Protein AF-G5GRR4-F1 (afdb_monomer)

InterPro domains:
  IPR015090 Antitoxin epsilon/PezA domain [PF08998] (20-100)

Structure (mmCIF, N/CA/C/O backbone):
data_AF-G5GRR4-F1
#
_entry.id   AF-G5GRR4-F1
#
loop_
_atom_site.group_PDB
_atom_site.id
_atom_site.type_symbol
_atom_site.label_atom_id
_atom_site.label_alt_id
_atom_site.label_comp_id
_atom_site.label_asym_id
_atom_site.label_entity_id
_atom_site.label_seq_id
_atom_site.pdbx_PDB_ins_code
_atom_site.Cartn_x
_atom_site.Cartn_y
_atom_site.Cartn_z
_atom_site.occupancy
_atom_site.B_iso_or_equiv
_atom_site.auth_seq_id
_atom_site.auth_comp_id
_atom_site.auth_asym_id
_atom_site.auth_atom_id
_atom_site.pdbx_PDB_model_num
ATOM 1 N N . MET A 1 1 ? 27.615 15.170 -16.514 1.00 37.69 1 MET A N 1
ATOM 2 C CA . MET A 1 1 ? 27.670 13.736 -16.859 1.00 37.69 1 MET A CA 1
ATOM 3 C C . MET A 1 1 ? 26.367 13.413 -17.560 1.00 37.69 1 MET A C 1
ATOM 5 O O . MET A 1 1 ? 25.326 13.497 -16.927 1.00 37.69 1 MET A O 1
ATOM 9 N N . VAL A 1 2 ? 26.415 13.212 -18.874 1.00 39.59 2 VAL A N 1
ATOM 10 C CA . VAL A 1 2 ? 25.250 12.846 -19.690 1.00 39.59 2 VAL A CA 1
ATOM 11 C C . VAL A 1 2 ? 25.250 11.322 -19.742 1.00 39.59 2 VAL A C 1
ATOM 13 O O . VAL A 1 2 ? 26.235 10.742 -20.186 1.00 39.59 2 VAL A O 1
ATOM 16 N N . PHE A 1 3 ? 24.216 10.683 -19.197 1.00 43.12 3 PHE A N 1
ATOM 17 C CA . PHE A 1 3 ? 24.049 9.235 -19.293 1.00 43.12 3 PHE A CA 1
ATOM 18 C C . PHE A 1 3 ? 23.403 8.911 -20.645 1.00 43.12 3 PHE A C 1
ATOM 20 O O . PHE A 1 3 ? 22.297 9.363 -20.939 1.00 43.12 3 PHE A O 1
ATOM 27 N N . ASP A 1 4 ? 24.133 8.163 -21.469 1.00 47.66 4 ASP A N 1
ATOM 28 C CA . ASP A 1 4 ? 23.735 7.675 -22.791 1.00 47.66 4 ASP A CA 1
ATOM 29 C C . ASP A 1 4 ? 22.597 6.641 -22.680 1.00 47.66 4 ASP A C 1
ATOM 31 O O . ASP A 1 4 ? 22.809 5.431 -22.688 1.00 47.66 4 ASP A O 1
ATOM 35 N N . ALA A 1 5 ? 21.355 7.120 -22.579 1.00 51.06 5 ALA A N 1
ATOM 36 C CA . ALA A 1 5 ? 20.150 6.283 -22.598 1.00 51.06 5 ALA A CA 1
ATOM 37 C C . ALA A 1 5 ? 19.849 5.679 -23.991 1.00 51.06 5 ALA A C 1
ATOM 39 O O . ALA A 1 5 ? 19.037 4.767 -24.125 1.00 51.06 5 ALA A O 1
ATOM 40 N N . LEU A 1 6 ? 20.511 6.166 -25.045 1.00 46.47 6 LEU A N 1
ATOM 41 C CA . LEU A 1 6 ? 20.223 5.803 -26.437 1.00 46.47 6 LEU A CA 1
ATOM 42 C C . LEU A 1 6 ? 20.827 4.460 -26.879 1.00 46.47 6 LEU A C 1
ATOM 44 O O . LEU A 1 6 ? 20.400 3.909 -27.893 1.00 46.47 6 LEU A O 1
ATOM 48 N N . LEU A 1 7 ? 21.776 3.898 -26.122 1.00 48.03 7 LEU A N 1
ATOM 49 C CA . LEU A 1 7 ? 22.438 2.637 -26.482 1.00 48.03 7 LEU A CA 1
ATOM 50 C C . LEU A 1 7 ? 21.70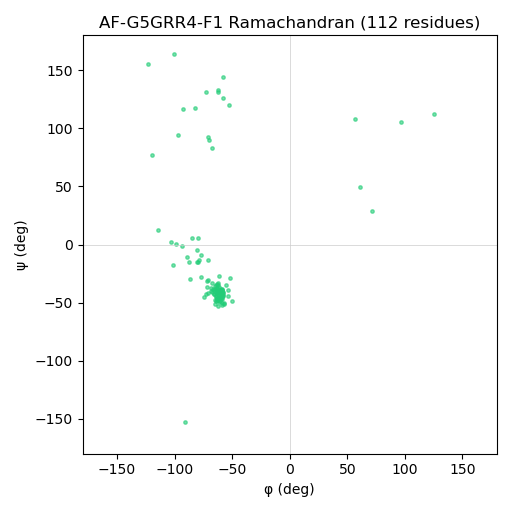8 1.376 -25.993 1.00 48.03 7 LEU A C 1
ATOM 52 O O . LEU A 1 7 ? 21.970 0.295 -26.515 1.00 48.03 7 LEU A O 1
ATOM 56 N N . TRP A 1 8 ? 20.756 1.490 -25.062 1.00 51.16 8 TRP A N 1
ATOM 57 C CA . TRP A 1 8 ? 20.041 0.324 -24.519 1.00 51.16 8 TRP A CA 1
ATOM 58 C C . TRP A 1 8 ? 18.778 -0.061 -25.314 1.00 51.16 8 TRP A C 1
ATOM 60 O O . TRP A 1 8 ? 18.227 -1.142 -25.135 1.00 51.16 8 TRP A O 1
ATOM 70 N N . TYR A 1 9 ? 18.343 0.789 -26.251 1.00 48.56 9 TYR A N 1
ATOM 71 C CA . TYR A 1 9 ? 17.094 0.605 -27.001 1.00 48.56 9 TYR A CA 1
ATOM 72 C C . TYR A 1 9 ? 17.181 -0.427 -28.150 1.00 48.56 9 TYR A C 1
ATOM 74 O O . TYR A 1 9 ? 16.155 -0.859 -28.665 1.00 48.56 9 TYR A O 1
ATOM 82 N N . ASN A 1 10 ? 18.381 -0.858 -28.566 1.00 42.97 10 ASN A N 1
ATOM 83 C CA . ASN A 1 10 ? 18.564 -1.579 -29.840 1.00 42.97 10 ASN A CA 1
ATOM 84 C C . ASN A 1 10 ? 19.016 -3.053 -29.758 1.00 42.97 10 ASN A C 1
ATOM 86 O O . ASN A 1 10 ? 19.366 -3.618 -30.793 1.00 42.97 10 ASN A O 1
ATOM 90 N N . ALA A 1 11 ? 18.988 -3.712 -28.591 1.00 44.31 11 ALA A N 1
ATOM 91 C CA . ALA A 1 11 ? 19.503 -5.088 -28.469 1.00 44.31 11 ALA A CA 1
ATOM 92 C C . ALA A 1 11 ? 18.459 -6.226 -28.455 1.00 44.31 11 ALA A C 1
ATOM 94 O O . ALA A 1 11 ? 18.836 -7.358 -28.735 1.00 44.31 11 ALA A O 1
ATOM 95 N N . ASN A 1 12 ? 17.167 -5.981 -28.207 1.00 44.66 12 ASN A N 1
ATOM 96 C CA . ASN A 1 12 ? 16.192 -7.074 -28.040 1.00 44.66 12 ASN A CA 1
ATOM 97 C C . ASN A 1 12 ? 15.055 -7.032 -29.068 1.00 44.66 12 ASN A C 1
ATOM 99 O O . ASN A 1 12 ? 13.916 -6.679 -28.768 1.00 44.66 12 ASN A O 1
ATOM 103 N N . LYS A 1 13 ? 15.355 -7.462 -30.299 1.00 48.03 13 LYS A N 1
ATOM 104 C CA . LYS A 1 13 ? 14.337 -7.993 -31.215 1.00 48.03 13 LYS A CA 1
ATOM 105 C C . LYS A 1 13 ? 14.322 -9.522 -31.138 1.00 48.03 13 LYS A C 1
ATOM 107 O O . LYS A 1 13 ? 15.046 -10.177 -31.878 1.00 48.03 13 LYS A O 1
ATOM 112 N N . GLY A 1 14 ? 13.440 -10.058 -30.290 1.00 43.47 14 GLY A N 1
ATOM 113 C CA . GLY A 1 14 ? 12.961 -11.445 -30.356 1.00 43.47 14 GLY A CA 1
ATOM 114 C C . GLY A 1 14 ? 13.132 -12.260 -29.070 1.00 43.47 14 GLY A C 1
ATOM 115 O O . GLY A 1 14 ? 14.245 -12.643 -28.741 1.00 43.47 14 GLY A O 1
ATOM 116 N N . GLY A 1 15 ? 12.005 -12.602 -28.430 1.00 48.25 15 GLY A N 1
ATOM 117 C CA . GLY A 1 15 ? 11.902 -13.627 -27.381 1.00 48.25 15 GLY A CA 1
ATOM 118 C C . GLY A 1 15 ? 11.962 -13.071 -25.958 1.00 48.25 15 GLY A C 1
ATOM 119 O O . GLY A 1 15 ? 13.034 -12.712 -25.504 1.00 48.25 15 GLY A O 1
ATOM 120 N N . ASP A 1 16 ? 10.807 -13.040 -25.285 1.00 54.62 16 ASP A N 1
ATOM 121 C CA . ASP A 1 16 ? 10.590 -12.614 -23.891 1.00 54.62 16 ASP A CA 1
ATOM 122 C C . ASP A 1 16 ? 11.067 -11.187 -23.564 1.00 54.62 16 ASP A C 1
ATOM 124 O O . ASP A 1 16 ? 12.257 -10.878 -23.506 1.00 54.62 16 ASP A O 1
ATOM 128 N N . THR A 1 17 ? 10.128 -10.262 -23.363 1.00 61.12 17 THR A N 1
ATOM 129 C CA . THR A 1 17 ? 10.464 -8.888 -22.969 1.00 61.12 17 THR A CA 1
ATOM 130 C C . THR A 1 17 ? 10.974 -8.908 -21.531 1.00 61.12 17 THR A C 1
ATOM 132 O O . THR A 1 17 ? 10.197 -8.827 -20.585 1.00 61.12 17 THR A O 1
ATOM 135 N N . MET A 1 18 ? 12.286 -9.077 -21.374 1.00 78.38 18 MET A N 1
ATOM 136 C CA . MET A 1 18 ? 12.968 -9.058 -20.085 1.00 78.38 18 MET A CA 1
ATOM 137 C C . MET A 1 18 ? 12.608 -7.772 -19.335 1.00 78.38 18 MET A C 1
ATOM 139 O O . MET A 1 18 ? 12.854 -6.671 -19.832 1.00 78.38 18 MET A O 1
ATOM 143 N N . ILE A 1 19 ? 12.006 -7.925 -18.155 1.00 85.19 19 ILE A N 1
ATOM 144 C CA . ILE A 1 19 ? 11.688 -6.807 -17.266 1.00 85.19 19 ILE A CA 1
ATOM 145 C C . ILE A 1 19 ? 13.015 -6.151 -16.854 1.00 85.19 19 ILE A C 1
ATOM 147 O O . ILE A 1 19 ? 13.929 -6.875 -16.444 1.00 85.19 19 ILE A O 1
ATOM 151 N N . PRO A 1 20 ? 13.153 -4.817 -16.952 1.00 90.94 20 PRO A N 1
ATOM 152 C CA . PRO A 1 20 ? 14.375 -4.140 -16.539 1.00 90.94 20 PRO A CA 1
ATOM 153 C C . PRO A 1 20 ? 14.704 -4.402 -15.062 1.00 90.94 20 PRO A C 1
ATOM 155 O O . PRO A 1 20 ? 13.805 -4.491 -14.224 1.00 90.94 20 PRO A O 1
ATOM 158 N N . TYR A 1 21 ? 15.989 -4.515 -14.722 1.00 91.94 21 TYR A N 1
ATOM 159 C CA . TYR A 1 21 ? 16.417 -4.828 -13.352 1.00 91.94 21 TYR A CA 1
ATOM 160 C C . TYR A 1 21 ? 15.904 -3.792 -12.344 1.00 91.94 21 TYR A C 1
ATOM 162 O O . TYR A 1 21 ? 15.394 -4.149 -11.288 1.00 91.94 21 TYR A O 1
ATOM 170 N N . GLU A 1 22 ? 15.964 -2.513 -12.703 1.00 93.00 22 GLU A N 1
ATOM 171 C CA . GLU A 1 22 ? 15.474 -1.402 -11.892 1.00 93.00 22 GLU A CA 1
ATOM 172 C C . GLU A 1 22 ? 13.966 -1.483 -11.612 1.00 93.00 22 GLU A C 1
ATOM 174 O O . GLU A 1 22 ? 13.493 -0.994 -10.586 1.00 93.00 22 GLU A O 1
ATOM 179 N N . VAL A 1 23 ? 13.204 -2.121 -12.506 1.00 94.56 23 VAL A N 1
ATOM 180 C CA . VAL A 1 23 ? 11.782 -2.390 -12.292 1.00 94.56 23 VAL A CA 1
ATOM 181 C C . VAL A 1 23 ? 11.626 -3.528 -11.288 1.00 94.56 23 VAL A C 1
ATOM 183 O O . VAL A 1 23 ? 10.855 -3.379 -10.349 1.00 94.56 23 VAL A O 1
ATOM 186 N N . ILE A 1 24 ? 12.384 -4.622 -11.422 1.00 93.75 24 ILE A N 1
ATOM 187 C CA . ILE A 1 24 ? 12.361 -5.748 -10.468 1.00 93.75 24 ILE A CA 1
ATOM 188 C C . ILE A 1 24 ? 12.723 -5.273 -9.054 1.00 93.75 24 ILE A C 1
ATOM 190 O O . ILE A 1 24 ? 11.959 -5.506 -8.120 1.00 93.75 24 ILE A O 1
ATOM 194 N N . GLU A 1 25 ? 13.828 -4.541 -8.908 1.00 95.19 25 GLU A N 1
ATOM 195 C CA . GLU A 1 25 ? 14.270 -3.978 -7.628 1.00 95.19 25 GLU A CA 1
ATOM 196 C C . GLU A 1 25 ? 13.197 -3.056 -7.026 1.00 95.19 25 GLU A C 1
ATOM 198 O O . GLU A 1 25 ? 12.857 -3.155 -5.846 1.00 95.19 25 GLU A O 1
ATOM 203 N N . ALA A 1 26 ? 12.588 -2.190 -7.843 1.00 96.44 26 ALA A N 1
ATOM 204 C CA . ALA A 1 26 ? 11.516 -1.325 -7.369 1.00 96.44 26 ALA A CA 1
ATOM 205 C C . ALA A 1 26 ? 10.264 -2.107 -6.937 1.00 96.44 26 ALA A C 1
ATOM 207 O O . ALA A 1 26 ? 9.625 -1.704 -5.962 1.00 96.44 26 ALA A O 1
ATOM 208 N N . LYS A 1 27 ? 9.916 -3.212 -7.614 1.00 96.56 27 LYS A N 1
ATOM 209 C CA . LYS A 1 27 ? 8.821 -4.105 -7.196 1.00 96.56 27 LYS A CA 1
ATOM 210 C C . LYS A 1 27 ? 9.110 -4.699 -5.821 1.00 96.56 27 LYS A C 1
ATOM 212 O O . LYS A 1 27 ? 8.228 -4.668 -4.972 1.00 96.56 27 LYS A O 1
ATOM 217 N N . GLU A 1 28 ? 10.321 -5.191 -5.574 1.00 96.75 28 GLU A N 1
ATOM 218 C CA . GLU A 1 28 ? 10.696 -5.773 -4.277 1.00 96.75 28 GLU A CA 1
ATOM 219 C C . GLU A 1 28 ? 10.613 -4.745 -3.140 1.00 96.75 28 GLU A C 1
ATOM 221 O O . GLU A 1 28 ? 9.953 -4.997 -2.130 1.00 96.75 28 GLU A O 1
ATOM 226 N N . ILE A 1 29 ? 11.184 -3.554 -3.343 1.00 97.62 29 ILE A N 1
ATOM 227 C CA . ILE A 1 29 ? 11.145 -2.463 -2.356 1.00 97.62 29 ILE A CA 1
ATOM 228 C C . ILE A 1 29 ? 9.700 -2.036 -2.064 1.00 97.62 29 ILE A C 1
ATOM 230 O O . ILE A 1 29 ? 9.315 -1.848 -0.909 1.00 97.62 29 ILE A O 1
ATOM 234 N N . LEU A 1 30 ? 8.877 -1.870 -3.105 1.00 97.94 30 LEU A N 1
ATOM 235 C CA . LEU A 1 30 ? 7.478 -1.475 -2.930 1.00 97.94 30 LEU A CA 1
ATOM 236 C C . LEU A 1 30 ? 6.665 -2.593 -2.280 1.00 97.94 30 LEU A C 1
ATOM 238 O O . LEU A 1 30 ? 5.830 -2.303 -1.430 1.00 97.94 30 LEU A O 1
ATOM 242 N N . HIS A 1 31 ? 6.925 -3.856 -2.616 1.00 98.06 31 HIS A N 1
ATOM 243 C CA . HIS A 1 31 ? 6.282 -4.996 -1.972 1.00 98.06 31 HIS A CA 1
ATOM 244 C C . HIS A 1 31 ? 6.548 -5.009 -0.460 1.00 98.06 31 HIS A C 1
ATOM 246 O O . HIS A 1 31 ? 5.606 -5.133 0.322 1.00 98.06 31 HIS A O 1
ATOM 252 N N . GLU A 1 32 ? 7.800 -4.816 -0.034 1.00 98.19 32 GLU A N 1
ATOM 253 C CA . GLU A 1 32 ? 8.143 -4.693 1.388 1.00 98.19 32 GLU A CA 1
ATOM 254 C C . GLU A 1 32 ? 7.421 -3.505 2.043 1.00 98.19 32 GLU A C 1
ATOM 256 O O . GLU A 1 32 ? 6.772 -3.669 3.078 1.00 98.19 32 GLU A O 1
ATOM 261 N N . GLY A 1 33 ? 7.432 -2.335 1.398 1.00 97.88 33 GLY A N 1
ATOM 262 C CA . GLY A 1 33 ? 6.735 -1.154 1.908 1.00 97.88 33 GLY A CA 1
ATOM 263 C C . GLY A 1 33 ? 5.224 -1.365 2.070 1.00 97.88 33 GLY A C 1
ATOM 264 O O . GLY A 1 33 ? 4.643 -0.978 3.084 1.00 97.88 33 GLY A O 1
ATOM 265 N N . PHE A 1 34 ? 4.554 -1.992 1.100 1.00 98.00 34 PHE A N 1
ATOM 266 C CA . PHE A 1 34 ? 3.122 -2.295 1.202 1.00 98.00 34 PHE A CA 1
ATOM 267 C C . PHE A 1 34 ? 2.823 -3.336 2.291 1.00 98.00 34 PHE A C 1
ATOM 269 O O . PHE A 1 34 ? 1.776 -3.251 2.939 1.00 98.00 34 PHE A O 1
ATOM 276 N N . ALA A 1 35 ? 3.728 -4.290 2.528 1.00 97.62 35 ALA A N 1
ATOM 277 C CA . ALA A 1 35 ? 3.602 -5.240 3.631 1.00 97.62 35 ALA A CA 1
ATOM 278 C C . ALA A 1 35 ? 3.711 -4.541 4.998 1.00 97.62 35 ALA A C 1
ATOM 280 O O . ALA A 1 35 ? 2.937 -4.857 5.904 1.00 97.62 35 ALA A O 1
ATOM 281 N N . GLU A 1 36 ? 4.606 -3.558 5.132 1.00 97.88 36 GLU A N 1
ATOM 282 C CA . GLU A 1 36 ? 4.716 -2.714 6.329 1.00 97.88 36 GLU A CA 1
ATOM 283 C C . GLU A 1 36 ? 3.417 -1.929 6.576 1.00 97.88 36 GLU A C 1
ATOM 285 O O . GLU A 1 36 ? 2.833 -2.041 7.654 1.00 97.88 36 GLU A O 1
ATOM 290 N N . LEU A 1 37 ? 2.878 -1.248 5.553 1.00 97.31 37 LEU A N 1
ATOM 291 C CA . LEU A 1 37 ? 1.602 -0.525 5.674 1.00 97.31 37 LEU A CA 1
ATOM 292 C C . LEU A 1 37 ? 0.443 -1.445 6.082 1.00 97.31 37 LEU A C 1
ATOM 294 O O . LEU A 1 37 ? -0.403 -1.067 6.891 1.00 97.31 37 LEU A O 1
ATOM 298 N N . LEU A 1 38 ? 0.395 -2.670 5.552 1.00 96.50 38 LEU A N 1
ATOM 299 C CA . LEU A 1 38 ? -0.604 -3.665 5.950 1.00 96.50 38 LEU A CA 1
ATOM 300 C C . LEU A 1 38 ? -0.476 -4.078 7.417 1.00 96.50 38 LEU A C 1
ATOM 302 O O . LEU A 1 38 ? -1.496 -4.286 8.088 1.00 96.50 38 LEU A O 1
ATOM 306 N N . ALA A 1 39 ? 0.752 -4.214 7.915 1.00 95.44 39 ALA A N 1
ATOM 307 C CA . ALA A 1 39 ? 1.002 -4.502 9.318 1.00 95.44 39 ALA A CA 1
ATOM 308 C C . ALA A 1 39 ? 0.545 -3.334 10.204 1.00 95.44 39 ALA A C 1
ATOM 310 O O . ALA A 1 39 ? -0.133 -3.567 11.206 1.00 95.44 39 ALA A O 1
ATOM 311 N N . ASP A 1 40 ? 0.826 -2.093 9.808 1.00 95.12 40 ASP A N 1
ATOM 312 C CA . ASP A 1 40 ? 0.407 -0.897 10.545 1.00 95.12 40 ASP A CA 1
ATOM 313 C C . ASP A 1 40 ? -1.113 -0.757 10.605 1.00 95.12 40 ASP A C 1
ATOM 315 O O . ASP A 1 40 ? -1.675 -0.599 11.689 1.00 95.12 40 ASP A O 1
ATOM 319 N N . VAL A 1 41 ? -1.805 -0.937 9.476 1.00 94.12 41 VAL A N 1
ATOM 320 C CA . VAL A 1 41 ? -3.277 -0.958 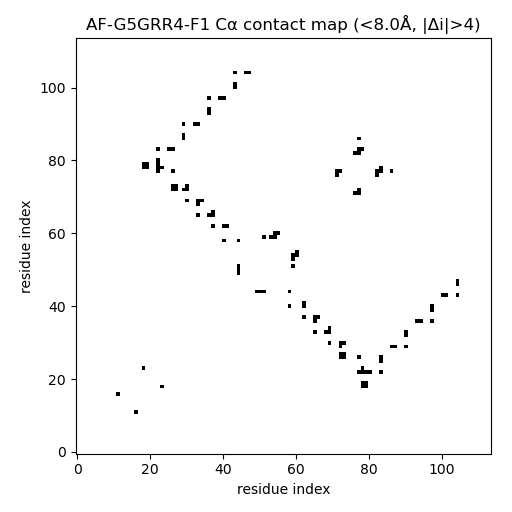9.438 1.00 94.12 41 VAL A CA 1
ATOM 321 C C . VAL A 1 41 ? -3.841 -2.042 10.356 1.00 94.12 41 VAL A C 1
ATOM 323 O O . VAL A 1 41 ? -4.821 -1.804 11.062 1.00 94.12 41 VAL A O 1
ATOM 326 N N . SER A 1 42 ? -3.221 -3.224 10.388 1.00 92.00 42 SER A N 1
ATOM 327 C CA . SER A 1 42 ? -3.658 -4.309 11.275 1.00 92.00 42 SER A CA 1
ATOM 328 C C . SER A 1 42 ? -3.504 -3.919 12.750 1.00 92.00 42 SER A C 1
ATOM 330 O O . SER A 1 42 ? -4.453 -4.054 13.515 1.00 92.00 42 SER A O 1
ATOM 332 N N . ARG A 1 43 ? -2.367 -3.321 13.133 1.00 91.25 43 ARG A N 1
ATOM 333 C CA . ARG A 1 43 ? -2.144 -2.806 14.498 1.00 91.25 43 ARG A CA 1
ATOM 334 C C . ARG A 1 43 ? -3.115 -1.689 14.877 1.00 91.25 43 ARG A C 1
ATOM 336 O O . ARG A 1 43 ? -3.466 -1.564 16.047 1.00 91.25 43 ARG A O 1
ATOM 343 N N . ILE A 1 44 ? -3.505 -0.835 13.929 1.00 90.38 44 ILE A N 1
ATOM 344 C CA . ILE A 1 44 ? -4.516 0.207 14.161 1.00 90.38 44 ILE A CA 1
ATOM 345 C C . ILE A 1 44 ? -5.863 -0.451 14.452 1.00 90.38 44 ILE A C 1
ATOM 347 O O . ILE A 1 44 ? -6.448 -0.163 15.492 1.00 90.38 44 ILE A O 1
ATOM 351 N N . LYS A 1 45 ? -6.317 -1.381 13.599 1.00 89.69 45 LYS A N 1
ATOM 352 C CA . LYS A 1 45 ? -7.576 -2.121 13.804 1.00 89.69 45 LYS A CA 1
ATOM 353 C C . LYS A 1 45 ? -7.630 -2.799 15.172 1.00 89.69 45 LYS A C 1
ATOM 355 O O . LYS A 1 45 ? -8.640 -2.677 15.863 1.00 89.69 45 LYS A O 1
ATOM 360 N N . ASP A 1 46 ? -6.535 -3.439 15.576 1.00 89.06 46 ASP A N 1
ATOM 361 C CA . ASP A 1 46 ? -6.431 -4.093 16.881 1.00 89.06 46 ASP A CA 1
ATOM 362 C C . ASP A 1 46 ? -6.556 -3.087 18.042 1.00 89.06 46 ASP A C 1
ATOM 364 O O . ASP A 1 46 ? -7.261 -3.354 19.015 1.00 89.06 46 ASP A O 1
ATOM 368 N N . ARG A 1 47 ? -5.922 -1.907 17.938 1.00 87.38 47 ARG A N 1
ATOM 369 C CA . ARG A 1 47 ? -5.984 -0.845 18.963 1.00 87.38 47 ARG A CA 1
ATOM 370 C C . ARG A 1 47 ? -7.374 -0.237 19.118 1.00 87.38 47 ARG A C 1
ATOM 372 O O . ARG A 1 47 ? -7.821 -0.033 20.246 1.00 87.38 47 ARG A O 1
ATOM 379 N N . VAL A 1 48 ? -8.062 0.029 18.009 1.00 83.75 48 VAL A N 1
ATOM 380 C CA . VAL A 1 48 ? -9.413 0.614 18.036 1.00 83.75 48 VAL A CA 1
ATOM 381 C C . VAL A 1 48 ? -10.510 -0.420 18.322 1.00 83.75 48 VAL A C 1
ATOM 383 O O . VAL A 1 48 ? -11.673 -0.053 18.482 1.00 83.75 48 VAL A O 1
ATOM 386 N N . GLY A 1 49 ? -10.153 -1.706 18.421 1.00 85.12 49 GLY A N 1
ATOM 387 C CA . GLY A 1 49 ? -11.088 -2.794 18.703 1.00 85.12 49 GLY A CA 1
ATOM 388 C C . GLY A 1 49 ? -12.020 -3.114 17.534 1.00 85.12 49 GLY A C 1
ATOM 389 O O . GLY A 1 49 ? -13.150 -3.547 17.759 1.00 85.12 49 GLY A O 1
ATOM 390 N N . LEU A 1 50 ? -11.573 -2.881 16.296 1.00 86.00 50 LEU A N 1
ATOM 391 C CA . LEU A 1 50 ? -12.339 -3.248 15.108 1.00 86.00 50 LEU A CA 1
ATOM 392 C C . LEU A 1 50 ? -12.317 -4.760 14.918 1.00 86.00 50 LEU A C 1
ATOM 394 O O . LEU A 1 50 ? -11.251 -5.378 14.921 1.00 86.00 50 LEU A O 1
ATOM 398 N N . ASP A 1 51 ? -13.494 -5.344 14.692 1.00 81.38 51 ASP A N 1
ATOM 399 C CA . ASP A 1 51 ? -13.602 -6.763 14.367 1.00 81.38 51 ASP A CA 1
ATOM 400 C C . ASP A 1 51 ? -12.780 -7.055 13.092 1.00 81.38 51 ASP A C 1
ATOM 402 O O . ASP A 1 51 ? -12.973 -6.404 12.055 1.00 81.38 51 ASP A O 1
ATOM 406 N N . PRO A 1 52 ? -11.853 -8.031 13.127 1.00 72.19 52 PRO A N 1
ATOM 407 C CA . PRO A 1 52 ? -11.107 -8.461 11.950 1.00 72.19 52 PRO A CA 1
ATOM 408 C C . PRO A 1 52 ? -11.990 -8.803 10.740 1.00 72.19 52 PRO A C 1
ATOM 410 O O . PRO A 1 52 ? -11.529 -8.635 9.609 1.00 72.19 52 PRO A O 1
ATOM 413 N N . GLN A 1 53 ? -13.228 -9.255 10.974 1.00 77.69 53 GLN A N 1
ATOM 414 C CA . GLN A 1 53 ? -14.219 -9.637 9.964 1.00 77.69 53 GLN A CA 1
ATOM 415 C C . GLN A 1 53 ? -15.186 -8.510 9.576 1.00 77.69 53 GLN A C 1
ATOM 417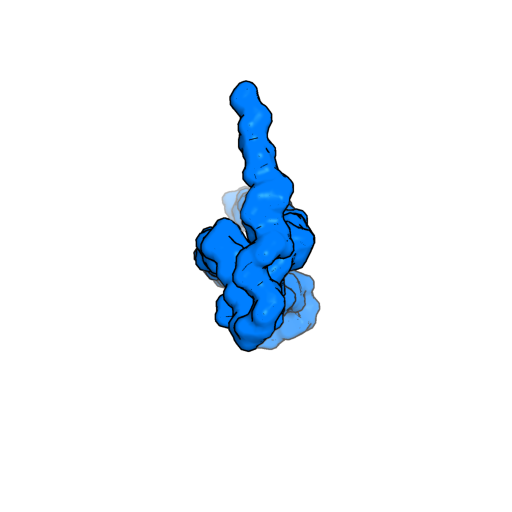 O O . GLN A 1 53 ? -16.031 -8.717 8.703 1.00 77.69 53 GLN A O 1
ATOM 422 N N . ASP A 1 54 ? -15.081 -7.320 10.177 1.00 79.50 54 ASP A N 1
ATOM 423 C CA . ASP A 1 54 ? -15.918 -6.185 9.793 1.00 79.50 54 ASP A CA 1
ATOM 424 C C . ASP A 1 54 ? -15.495 -5.661 8.418 1.00 79.50 54 ASP A C 1
ATOM 426 O O . ASP A 1 54 ? -14.600 -4.825 8.288 1.00 79.50 54 ASP A O 1
ATOM 430 N N . ALA A 1 55 ? -16.144 -6.176 7.378 1.00 78.44 55 ALA A N 1
ATOM 431 C CA . ALA A 1 55 ? -15.935 -5.775 5.993 1.00 78.44 55 ALA A CA 1
ATOM 432 C C . ALA A 1 55 ? -16.600 -4.432 5.638 1.00 78.44 55 ALA A C 1
ATOM 434 O O . ALA A 1 55 ? -16.369 -3.921 4.543 1.00 78.44 55 ALA A O 1
ATOM 435 N N . VAL A 1 56 ? -17.431 -3.870 6.524 1.00 83.56 56 VAL A N 1
ATOM 436 C CA . VAL A 1 56 ? -18.147 -2.607 6.290 1.00 83.56 56 VAL A CA 1
ATOM 437 C C . VAL A 1 56 ? -17.282 -1.414 6.693 1.00 83.56 56 VAL A C 1
ATOM 439 O O . VAL A 1 56 ? -17.393 -0.345 6.091 1.00 83.56 56 VAL A O 1
ATOM 442 N N . HIS A 1 57 ? -16.395 -1.586 7.677 1.00 86.25 57 HIS A N 1
ATOM 443 C CA . HIS A 1 57 ? -15.537 -0.501 8.138 1.00 86.25 57 HIS A CA 1
ATOM 444 C C . HIS A 1 57 ? -14.582 0.005 7.032 1.00 86.25 57 HIS A C 1
ATOM 446 O O . HIS A 1 57 ? -13.881 -0.806 6.415 1.00 86.25 57 HIS A O 1
ATOM 452 N N . PRO A 1 58 ? -14.451 1.333 6.817 1.00 88.81 58 PRO A N 1
ATOM 453 C CA . PRO A 1 58 ? -13.582 1.896 5.775 1.00 88.81 58 PRO A CA 1
ATOM 454 C C . PRO A 1 58 ? -12.128 1.404 5.834 1.00 88.81 58 PRO A C 1
ATOM 456 O O . PRO A 1 58 ? -11.538 1.074 4.807 1.00 88.81 58 PRO A O 1
ATOM 459 N N . VAL A 1 59 ? -11.572 1.261 7.043 1.00 90.19 59 VAL A N 1
ATOM 460 C CA . VAL A 1 59 ? -10.208 0.734 7.257 1.00 90.19 59 VAL A CA 1
ATOM 461 C C . VAL A 1 59 ? -10.066 -0.715 6.769 1.00 90.19 59 VAL A C 1
ATOM 463 O O . VAL A 1 59 ? -9.009 -1.094 6.270 1.00 90.19 59 VAL A O 1
ATOM 466 N N . SER A 1 60 ? -11.119 -1.532 6.859 1.00 89.88 60 SER A N 1
ATOM 467 C CA . SER A 1 60 ? -11.110 -2.895 6.312 1.00 89.88 60 SER A CA 1
ATOM 468 C C . SER A 1 60 ? -11.162 -2.902 4.786 1.00 89.88 60 SER A C 1
ATOM 470 O O . SER A 1 60 ? -10.479 -3.719 4.166 1.00 89.88 60 SER A O 1
ATOM 472 N N . GLY A 1 61 ? -11.912 -1.974 4.180 1.00 91.25 61 GLY A N 1
ATOM 473 C CA . GLY A 1 61 ? -11.893 -1.748 2.732 1.00 91.25 61 GLY A CA 1
ATOM 474 C C . GLY A 1 61 ? -10.487 -1.394 2.248 1.00 91.25 61 GLY A C 1
ATOM 475 O O . GLY A 1 61 ? -9.925 -2.098 1.409 1.00 91.25 61 GLY A O 1
ATOM 476 N N . PHE A 1 62 ? -9.867 -0.401 2.887 1.00 93.88 62 PHE A N 1
ATOM 477 C CA . PHE A 1 62 ? -8.488 0.000 2.614 1.00 93.88 62 PHE A CA 1
ATOM 478 C C . PHE A 1 62 ? -7.484 -1.152 2.806 1.00 93.88 62 PHE A C 1
ATOM 480 O O . PHE A 1 62 ? -6.637 -1.396 1.949 1.00 93.88 62 PHE A O 1
ATOM 487 N N . GLN A 1 63 ? -7.604 -1.941 3.880 1.00 94.25 63 GLN A N 1
ATOM 488 C CA . GLN A 1 63 ? -6.761 -3.126 4.097 1.00 94.25 63 GLN A CA 1
ATOM 489 C C . GLN A 1 63 ? -6.883 -4.144 2.946 1.00 94.25 63 GLN A C 1
ATOM 491 O O . GLN A 1 63 ? -5.897 -4.773 2.559 1.00 94.25 63 GLN A O 1
ATOM 496 N N . SER A 1 64 ? -8.088 -4.322 2.400 1.00 93.44 64 SER A N 1
ATOM 497 C CA . SER A 1 64 ? -8.344 -5.216 1.267 1.00 93.44 64 SER A CA 1
ATOM 498 C C . SER A 1 64 ? -7.709 -4.700 -0.031 1.00 93.44 64 SER A C 1
ATOM 500 O O . SER A 1 64 ? -7.107 -5.473 -0.785 1.00 93.44 64 SER A O 1
ATOM 502 N N . GLU A 1 65 ? -7.767 -3.387 -0.260 1.00 94.56 65 GLU A N 1
ATOM 503 C CA . GLU A 1 65 ? -7.075 -2.723 -1.370 1.00 94.56 65 GLU A CA 1
ATOM 504 C C . GLU A 1 65 ? -5.559 -2.915 -1.271 1.00 94.56 65 GLU A C 1
ATOM 506 O O . GLU A 1 65 ? -4.938 -3.383 -2.228 1.00 94.56 65 GLU A O 1
ATOM 511 N N . LEU A 1 66 ? -4.966 -2.673 -0.096 1.00 96.00 66 LEU A N 1
ATOM 512 C CA . LEU A 1 66 ? -3.534 -2.886 0.123 1.00 96.00 66 LEU A CA 1
ATOM 513 C C . LEU A 1 66 ? -3.118 -4.349 -0.103 1.00 96.00 66 LEU A C 1
ATOM 515 O O . LEU A 1 66 ? -2.095 -4.597 -0.739 1.00 96.00 66 LEU A O 1
ATOM 519 N N . ARG A 1 67 ? -3.910 -5.334 0.356 1.00 95.38 67 ARG A N 1
ATOM 520 C CA . ARG A 1 67 ? -3.648 -6.766 0.083 1.00 95.38 67 ARG A CA 1
ATOM 521 C C . ARG A 1 67 ? -3.691 -7.080 -1.408 1.00 95.38 67 ARG A C 1
ATOM 523 O O . ARG A 1 67 ? -2.869 -7.853 -1.899 1.00 95.38 67 ARG A O 1
ATOM 530 N N . THR A 1 68 ? -4.644 -6.483 -2.116 1.00 95.44 68 THR A N 1
ATOM 531 C CA . THR A 1 68 ? -4.790 -6.655 -3.563 1.00 95.44 68 THR A CA 1
ATOM 532 C C . THR A 1 68 ? -3.579 -6.098 -4.303 1.00 95.44 68 THR A C 1
ATOM 534 O O . THR A 1 68 ? -3.057 -6.763 -5.196 1.00 95.44 68 THR A O 1
ATOM 537 N N . ILE A 1 69 ? -3.110 -4.907 -3.919 1.00 95.62 69 ILE A N 1
ATOM 538 C CA . ILE A 1 69 ? -1.900 -4.303 -4.484 1.00 95.62 69 ILE A CA 1
ATOM 539 C C . ILE A 1 69 ? -0.693 -5.193 -4.185 1.00 95.62 69 ILE A C 1
ATOM 541 O O . ILE A 1 69 ? -0.033 -5.627 -5.124 1.00 95.62 69 ILE A O 1
ATOM 545 N N . LEU A 1 70 ? -0.467 -5.557 -2.917 1.00 96.12 70 LEU A N 1
ATOM 546 C CA . LEU A 1 70 ? 0.658 -6.399 -2.497 1.00 96.12 70 LEU A CA 1
ATOM 547 C C . LEU A 1 70 ? 0.765 -7.681 -3.339 1.00 96.12 70 LEU A C 1
ATOM 549 O O . LEU A 1 70 ? 1.830 -7.983 -3.872 1.00 96.12 70 LEU A O 1
ATOM 553 N N . HIS A 1 71 ? -0.350 -8.397 -3.520 1.00 94.69 71 HIS A N 1
ATOM 554 C CA . HIS A 1 71 ? -0.381 -9.630 -4.309 1.00 94.69 71 HIS A CA 1
ATOM 555 C C . HIS A 1 71 ? -0.039 -9.405 -5.789 1.00 94.69 71 HIS A C 1
ATOM 557 O O . HIS A 1 71 ? 0.580 -10.256 -6.423 1.00 94.69 71 HIS A O 1
ATOM 563 N N . ARG A 1 72 ? -0.427 -8.255 -6.348 1.00 94.00 72 ARG A N 1
ATOM 564 C CA . ARG A 1 72 ? -0.153 -7.905 -7.746 1.00 94.00 72 ARG A CA 1
ATOM 565 C C . ARG A 1 72 ? 1.287 -7.466 -7.974 1.00 94.00 72 ARG A C 1
ATOM 567 O O . ARG A 1 72 ? 1.772 -7.657 -9.085 1.00 94.00 72 ARG A O 1
ATOM 574 N N . ILE A 1 73 ? 1.962 -6.900 -6.966 1.00 92.69 73 ILE A N 1
ATOM 575 C CA . ILE A 1 73 ? 3.321 -6.366 -7.123 1.00 92.69 73 ILE A CA 1
ATOM 576 C C . ILE A 1 73 ? 4.270 -7.443 -7.621 1.00 92.69 73 ILE A C 1
ATOM 578 O O . ILE A 1 73 ? 4.909 -7.218 -8.628 1.00 92.69 73 ILE A O 1
ATOM 582 N N . LEU A 1 74 ? 4.340 -8.622 -7.007 1.00 89.00 74 LEU A N 1
ATOM 583 C CA . LEU A 1 74 ? 5.260 -9.676 -7.467 1.00 89.00 74 LEU A CA 1
ATOM 584 C C . LEU A 1 74 ? 4.684 -10.550 -8.598 1.00 89.00 74 LEU A C 1
ATOM 586 O O . LEU A 1 74 ? 5.306 -11.532 -8.996 1.00 89.00 74 LEU A O 1
ATOM 590 N N . GLY A 1 75 ? 3.504 -10.199 -9.115 1.00 87.44 75 GLY A N 1
ATOM 591 C CA . GLY A 1 75 ? 2.842 -10.892 -10.215 1.00 87.44 75 GLY A CA 1
ATOM 592 C C . GLY A 1 75 ? 3.198 -10.333 -11.595 1.00 87.44 75 GLY A C 1
ATOM 593 O O . GLY A 1 75 ? 4.255 -9.740 -11.820 1.00 87.44 75 GLY A O 1
ATOM 594 N N . ASP A 1 76 ? 2.261 -10.500 -12.526 1.00 87.25 76 ASP A N 1
ATOM 595 C CA . ASP A 1 76 ? 2.334 -10.067 -13.927 1.00 87.25 76 ASP A CA 1
ATOM 596 C C . ASP A 1 76 ? 2.040 -8.568 -14.138 1.00 87.25 76 ASP A C 1
ATOM 598 O O . ASP A 1 76 ? 1.983 -8.090 -15.272 1.00 87.25 76 ASP A O 1
ATOM 602 N N . ARG A 1 77 ? 1.870 -7.812 -13.050 1.00 90.31 77 ARG A N 1
ATOM 603 C CA . ARG A 1 77 ? 1.657 -6.362 -13.058 1.00 90.31 77 ARG A CA 1
ATOM 604 C C . ARG A 1 77 ? 2.952 -5.625 -12.725 1.00 90.31 77 ARG A C 1
ATOM 606 O O . ARG A 1 77 ? 3.890 -6.194 -12.173 1.00 90.31 77 ARG A O 1
ATOM 613 N N . TYR A 1 78 ? 2.958 -4.331 -13.027 1.00 90.81 78 TYR A N 1
ATOM 614 C CA . TYR A 1 78 ? 4.040 -3.411 -12.689 1.00 90.81 78 TYR A CA 1
ATOM 615 C C . TYR A 1 78 ? 5.388 -3.774 -13.321 1.00 90.81 78 TYR A C 1
ATOM 617 O O . TYR A 1 78 ? 6.399 -3.867 -12.635 1.00 90.81 78 TYR A O 1
ATOM 625 N N . ASN A 1 79 ? 5.389 -4.019 -14.634 1.00 92.62 79 ASN A N 1
ATOM 626 C CA . ASN A 1 79 ? 6.554 -4.520 -15.375 1.00 92.62 79 ASN A CA 1
ATOM 627 C C . ASN A 1 79 ? 7.266 -3.432 -16.194 1.00 92.62 79 ASN A C 1
ATOM 629 O O . ASN A 1 79 ? 8.245 -3.725 -16.880 1.00 92.62 79 ASN A O 1
ATOM 633 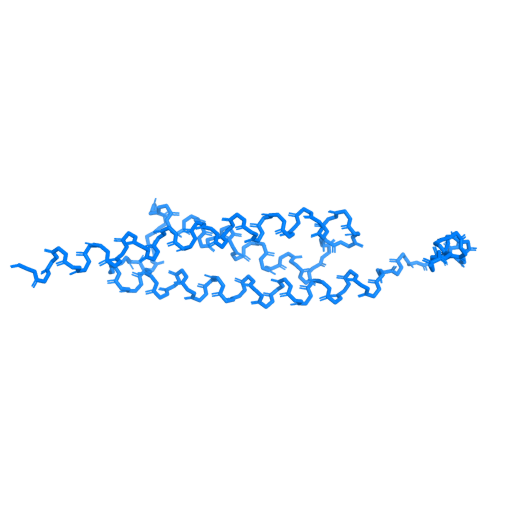N N . THR A 1 80 ? 6.797 -2.186 -16.112 1.00 92.94 80 THR A N 1
ATOM 634 C CA . THR A 1 80 ? 7.390 -1.025 -16.784 1.00 92.94 80 THR A CA 1
ATOM 635 C C . THR A 1 80 ? 7.767 0.073 -15.782 1.00 92.94 80 THR A C 1
ATOM 637 O O . THR A 1 80 ? 7.178 0.146 -14.699 1.00 92.94 80 THR A O 1
ATOM 640 N N . PRO A 1 81 ? 8.732 0.953 -16.108 1.00 93.44 81 PRO A N 1
ATOM 641 C CA . PRO A 1 81 ? 9.050 2.117 -15.279 1.00 93.44 81 PRO A CA 1
ATOM 642 C C . PRO A 1 81 ? 7.841 3.020 -15.000 1.00 93.44 81 PRO A C 1
ATOM 644 O O . PRO A 1 81 ? 7.728 3.575 -13.906 1.00 93.44 81 PRO A O 1
ATOM 647 N N . GLU A 1 82 ? 6.930 3.149 -15.965 1.00 94.50 82 GLU A N 1
ATOM 648 C CA . GLU A 1 82 ? 5.690 3.914 -15.841 1.00 94.50 82 GLU A CA 1
ATOM 649 C C . GLU A 1 82 ? 4.768 3.297 -14.787 1.00 94.50 82 GLU A C 1
ATOM 651 O O . GLU A 1 82 ? 4.333 4.000 -13.874 1.00 94.50 82 GLU A O 1
ATOM 656 N N . ASP A 1 83 ? 4.560 1.976 -14.833 1.00 95.25 83 ASP A N 1
ATOM 657 C CA . ASP A 1 83 ? 3.768 1.287 -13.812 1.00 95.25 83 ASP A CA 1
ATOM 658 C C . ASP A 1 83 ? 4.380 1.462 -12.409 1.00 95.25 83 ASP A C 1
ATOM 660 O O . ASP A 1 83 ? 3.669 1.625 -11.417 1.00 95.25 83 ASP A O 1
ATOM 664 N N . ILE A 1 84 ? 5.714 1.430 -12.308 1.00 96.81 84 ILE A N 1
ATOM 665 C CA . ILE A 1 84 ? 6.425 1.646 -11.041 1.00 96.81 84 ILE A CA 1
ATOM 666 C C . ILE A 1 84 ? 6.242 3.078 -10.543 1.00 96.81 84 ILE A C 1
ATOM 668 O O . ILE A 1 84 ? 6.112 3.298 -9.337 1.00 96.81 84 ILE A O 1
ATOM 672 N N . ALA A 1 85 ? 6.232 4.068 -11.435 1.00 96.62 85 ALA A N 1
ATOM 673 C CA . ALA A 1 85 ? 5.965 5.451 -11.062 1.00 96.62 85 ALA A CA 1
ATOM 674 C C . ALA A 1 85 ? 4.540 5.617 -10.512 1.00 96.62 85 ALA A C 1
ATOM 676 O O . ALA A 1 85 ? 4.359 6.285 -9.491 1.00 96.62 85 ALA A O 1
ATOM 677 N N . GLU A 1 86 ? 3.549 4.971 -11.128 1.00 96.56 86 GLU A N 1
ATOM 678 C CA . GLU A 1 86 ? 2.170 4.941 -10.628 1.00 96.56 86 GLU A CA 1
ATOM 679 C C . GLU A 1 86 ? 2.081 4.256 -9.260 1.00 96.56 86 GLU A C 1
ATOM 681 O O . GLU A 1 86 ? 1.543 4.832 -8.310 1.00 96.56 86 GLU A O 1
ATOM 686 N N . LEU A 1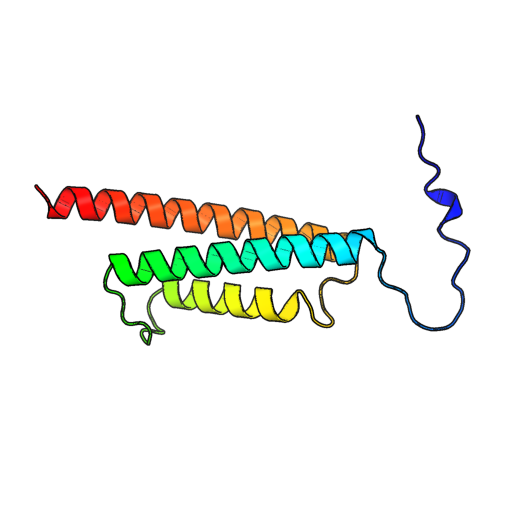 87 ? 2.699 3.081 -9.115 1.00 97.00 87 LEU A N 1
ATOM 687 C CA . LEU A 1 87 ? 2.719 2.329 -7.861 1.00 97.00 87 LEU A CA 1
ATOM 688 C C . LEU A 1 87 ? 3.397 3.111 -6.725 1.00 97.00 87 LEU A C 1
ATOM 690 O O . LEU A 1 87 ? 2.939 3.080 -5.583 1.00 97.00 87 LEU A O 1
ATOM 694 N N . LYS A 1 88 ? 4.451 3.881 -7.023 1.00 97.69 88 LYS A N 1
ATOM 695 C CA . LYS A 1 88 ? 5.076 4.801 -6.056 1.00 97.69 88 LYS A CA 1
ATOM 696 C C . LYS A 1 88 ? 4.105 5.884 -5.590 1.00 97.69 88 LYS A C 1
ATOM 698 O O . LYS A 1 88 ? 4.089 6.211 -4.405 1.00 97.69 88 LYS A O 1
ATOM 703 N N . GLN A 1 89 ? 3.291 6.445 -6.485 1.00 97.56 89 GLN A N 1
ATOM 704 C CA . GLN A 1 89 ? 2.282 7.433 -6.094 1.00 97.56 89 GLN A CA 1
ATOM 705 C C . GLN A 1 89 ? 1.181 6.808 -5.236 1.00 97.56 89 GLN A C 1
ATOM 707 O O . GLN A 1 89 ? 0.767 7.413 -4.247 1.00 97.56 89 GLN A O 1
ATOM 712 N N . GLU A 1 90 ? 0.725 5.602 -5.583 1.00 97.06 90 GLU A N 1
ATOM 713 C CA . GLU A 1 90 ? -0.219 4.840 -4.759 1.00 97.06 90 GLU A CA 1
ATOM 714 C C . GLU A 1 90 ? 0.347 4.582 -3.364 1.00 97.06 90 GLU A C 1
ATOM 716 O O . GLU A 1 90 ? -0.331 4.856 -2.376 1.00 97.06 90 GLU A O 1
ATOM 721 N N . PHE A 1 91 ? 1.611 4.164 -3.273 1.00 97.94 91 PHE A N 1
ATOM 722 C CA . PHE A 1 91 ? 2.291 3.947 -2.001 1.00 97.94 91 PHE A CA 1
ATOM 723 C C . PHE A 1 91 ? 2.352 5.219 -1.145 1.00 97.94 91 PHE A C 1
ATOM 725 O O . PHE A 1 91 ? 2.042 5.186 0.045 1.00 97.94 91 PHE A O 1
ATOM 732 N N . VAL A 1 92 ? 2.705 6.364 -1.740 1.00 98.00 92 VAL A N 1
ATOM 733 C CA . VAL A 1 92 ? 2.745 7.651 -1.025 1.00 98.00 92 VAL A CA 1
ATOM 734 C C . VAL A 1 92 ? 1.362 8.036 -0.496 1.00 98.00 92 VAL A C 1
ATOM 736 O O . VAL A 1 92 ? 1.255 8.454 0.657 1.00 98.00 92 VAL A O 1
ATOM 739 N N . ARG A 1 93 ? 0.303 7.861 -1.299 1.00 97.06 93 ARG A N 1
ATOM 740 C CA . ARG A 1 93 ? -1.081 8.119 -0.869 1.00 97.06 93 ARG A CA 1
ATOM 741 C C . ARG A 1 93 ? -1.504 7.184 0.264 1.00 97.06 93 ARG A C 1
ATOM 743 O O . ARG A 1 93 ? -2.009 7.655 1.277 1.00 97.06 93 ARG A O 1
ATOM 750 N N . ALA A 1 94 ? -1.238 5.886 0.125 1.00 97.25 94 ALA A N 1
ATOM 751 C CA . ALA A 1 94 ? -1.540 4.888 1.146 1.00 97.25 94 ALA A CA 1
ATOM 752 C C . ALA A 1 94 ? -0.826 5.197 2.470 1.00 97.25 94 ALA A C 1
ATOM 754 O O . ALA A 1 94 ? -1.441 5.170 3.533 1.00 97.25 94 ALA A O 1
ATOM 755 N N . ARG A 1 95 ? 0.456 5.571 2.410 1.00 97.38 95 ARG A N 1
ATOM 756 C CA . ARG A 1 95 ? 1.234 5.955 3.591 1.00 97.38 95 ARG A CA 1
ATOM 757 C C . ARG A 1 95 ? 0.712 7.225 4.258 1.00 97.38 95 ARG A C 1
ATOM 759 O O . ARG A 1 95 ? 0.731 7.309 5.483 1.00 97.38 95 ARG A O 1
ATOM 766 N N . ALA A 1 96 ? 0.278 8.215 3.478 1.00 97.06 96 ALA A N 1
ATOM 767 C CA . ALA A 1 96 ? -0.333 9.424 4.023 1.00 97.06 96 ALA A CA 1
ATOM 768 C C . ALA A 1 96 ? -1.622 9.090 4.786 1.00 97.06 96 ALA A C 1
ATOM 770 O O . ALA A 1 96 ? -1.766 9.504 5.932 1.00 97.06 96 ALA A O 1
ATOM 771 N N . TYR A 1 97 ? -2.480 8.252 4.203 1.00 94.94 97 TYR A N 1
ATOM 772 C CA . TYR A 1 97 ? -3.715 7.814 4.847 1.00 94.94 97 TYR A CA 1
ATOM 773 C C . TYR A 1 97 ? -3.464 7.027 6.145 1.00 94.94 97 TYR A C 1
ATOM 775 O O . TYR A 1 97 ? -4.099 7.292 7.160 1.00 94.94 97 TYR A O 1
ATOM 783 N N . VAL A 1 98 ? -2.483 6.114 6.171 1.00 95.06 98 VAL A N 1
ATOM 784 C CA . VAL A 1 98 ? -2.114 5.403 7.413 1.00 95.06 98 VAL A CA 1
ATOM 785 C C . VAL A 1 98 ? -1.682 6.378 8.511 1.00 95.06 98 VAL A C 1
ATOM 787 O O 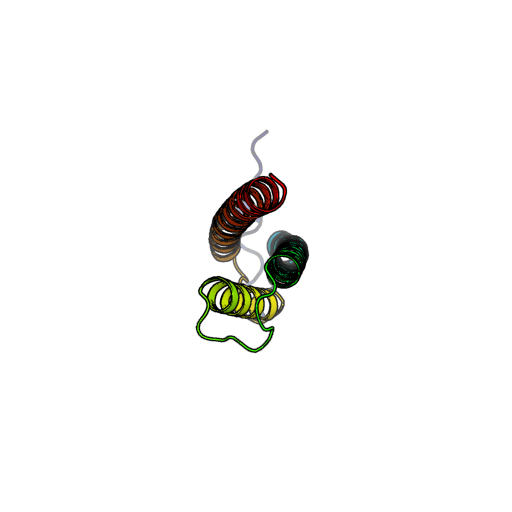. VAL A 1 98 ? -2.123 6.239 9.647 1.00 95.06 98 VAL A O 1
ATOM 790 N N . ARG A 1 99 ? -0.894 7.410 8.186 1.00 93.81 99 ARG A N 1
ATOM 791 C CA . ARG A 1 99 ? -0.484 8.431 9.170 1.00 93.81 99 ARG A CA 1
ATOM 792 C C . ARG A 1 99 ? -1.656 9.245 9.719 1.00 93.81 99 ARG A C 1
ATOM 794 O O . ARG A 1 99 ? -1.634 9.642 10.885 1.00 93.81 99 ARG A O 1
ATOM 801 N N . GLU A 1 100 ? -2.659 9.516 8.889 1.00 93.00 100 GLU A N 1
ATOM 802 C CA . GLU A 1 100 ? -3.897 10.169 9.325 1.00 93.00 100 GLU A CA 1
ATOM 803 C C . GLU A 1 100 ? -4.636 9.277 10.329 1.00 93.00 100 GLU A C 1
ATOM 805 O O . GLU A 1 100 ? -4.920 9.728 11.439 1.00 93.00 100 GLU A O 1
ATOM 810 N N . LEU A 1 101 ? -4.806 7.987 10.014 1.00 89.44 101 LEU A N 1
ATOM 811 C CA . LEU A 1 101 ? -5.417 7.009 10.922 1.00 89.44 101 LEU A CA 1
ATOM 812 C C . LEU A 1 101 ? -4.664 6.882 12.256 1.00 89.44 101 LEU A C 1
ATOM 814 O O . LEU A 1 101 ? -5.286 6.799 13.312 1.00 89.44 101 LEU A O 1
ATOM 818 N N . GLU A 1 102 ? -3.330 6.884 12.237 1.00 88.69 102 GLU A N 1
ATOM 819 C CA . GLU A 1 102 ? -2.517 6.850 13.461 1.00 88.69 102 GLU A CA 1
ATOM 820 C C . GLU A 1 102 ? -2.722 8.090 14.337 1.00 88.69 102 GLU A C 1
ATOM 822 O O . GLU A 1 102 ? -2.730 7.993 15.566 1.00 88.69 102 GLU A O 1
ATOM 827 N N . THR A 1 103 ? -2.889 9.258 13.712 1.00 87.38 103 THR A N 1
ATOM 828 C CA . THR A 1 103 ? -3.125 10.523 14.419 1.00 87.38 103 THR A CA 1
ATOM 829 C C . THR A 1 103 ? -4.525 10.552 15.032 1.00 87.38 103 THR A C 1
ATOM 831 O O . THR A 1 103 ? -4.689 10.984 16.176 1.00 87.38 103 THR A O 1
ATOM 834 N N . GLU A 1 104 ? -5.527 10.066 14.298 1.00 80.81 104 GLU A N 1
ATOM 835 C CA . GLU A 1 104 ? -6.906 9.939 14.776 1.00 80.81 104 GLU A CA 1
ATOM 836 C C . GLU A 1 104 ? -7.006 8.967 15.960 1.00 80.81 104 GLU A C 1
ATOM 838 O O . GLU A 1 104 ? -7.561 9.333 17.001 1.00 80.81 104 GLU A O 1
ATOM 843 N N . ASP A 1 105 ? -6.389 7.784 15.849 1.00 73.50 105 ASP A N 1
ATOM 844 C CA . ASP A 1 105 ? -6.306 6.789 16.928 1.00 73.50 105 ASP A CA 1
ATOM 845 C C . ASP A 1 105 ? -5.650 7.374 18.187 1.00 73.50 105 ASP A C 1
ATOM 847 O O . ASP A 1 105 ? -6.220 7.321 19.282 1.00 73.50 105 ASP A O 1
ATOM 851 N N . ALA A 1 106 ? -4.485 8.016 18.044 1.00 70.94 106 ALA A N 1
ATOM 852 C CA . ALA A 1 106 ? -3.794 8.637 19.171 1.00 70.94 106 ALA A CA 1
ATOM 853 C C . ALA A 1 106 ? -4.661 9.705 19.868 1.00 70.94 106 ALA A C 1
ATOM 855 O O . ALA A 1 106 ? -4.676 9.791 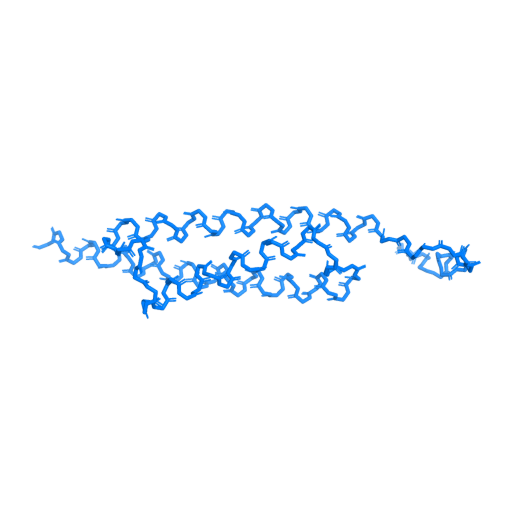21.10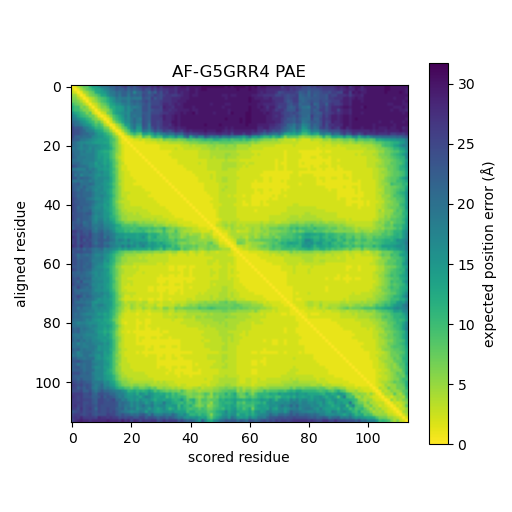0 1.00 70.94 106 ALA A O 1
ATOM 856 N N . GLY A 1 107 ? -5.418 10.493 19.099 1.00 69.00 107 GLY A N 1
ATOM 857 C CA . GLY A 1 107 ? -6.346 11.493 19.628 1.00 69.00 107 GLY A CA 1
ATOM 858 C C . GLY A 1 107 ? -7.590 10.899 20.302 1.00 69.00 107 GLY A C 1
ATOM 859 O O . GLY A 1 107 ? -8.142 11.506 21.224 1.00 69.00 107 GLY A O 1
ATOM 860 N N . GLU A 1 108 ? -8.069 9.730 19.874 1.00 68.44 108 GLU A N 1
ATOM 861 C CA . GLU A 1 108 ? -9.157 9.008 20.545 1.00 68.44 108 GLU A CA 1
ATOM 862 C C . GLU A 1 108 ? -8.721 8.372 21.863 1.00 68.44 108 GLU A C 1
ATOM 864 O O . GLU A 1 108 ? -9.442 8.475 22.861 1.00 68.44 108 GLU A O 1
ATOM 869 N N . LEU A 1 109 ? -7.534 7.764 21.896 1.00 62.44 109 LEU A N 1
ATOM 870 C CA . LEU A 1 109 ? -6.976 7.170 23.110 1.00 62.44 109 LEU A CA 1
ATOM 871 C C . LEU A 1 109 ? -6.746 8.224 24.203 1.00 62.44 109 LEU A C 1
ATOM 873 O O . LEU A 1 109 ? -7.082 7.983 25.361 1.00 62.44 109 LEU A O 1
ATOM 877 N N . GLN A 1 110 ? -6.267 9.421 23.843 1.00 62.59 110 GLN A N 1
ATOM 878 C CA . GLN A 1 110 ? -6.121 10.535 24.791 1.00 62.59 110 GLN A CA 1
ATOM 879 C C . GLN A 1 110 ? -7.461 10.991 25.386 1.00 62.59 110 GLN A C 1
ATOM 881 O O . GLN A 1 110 ? -7.531 11.288 26.575 1.00 62.59 110 GLN A O 1
ATOM 886 N N . ARG A 1 111 ? -8.536 11.019 24.586 1.00 63.66 111 ARG A N 1
ATOM 887 C CA . ARG A 1 111 ? -9.876 11.421 25.049 1.00 63.66 111 ARG A CA 1
ATOM 888 C C . ARG A 1 111 ? -10.540 10.384 25.955 1.00 63.66 111 ARG A C 1
ATOM 890 O O . ARG A 1 111 ? -11.307 10.768 26.825 1.00 63.66 111 ARG A O 1
ATOM 897 N N . LYS A 1 112 ? -10.267 9.091 25.753 1.00 62.81 112 LYS A N 1
ATOM 898 C CA . LYS A 1 112 ? -10.817 7.996 26.577 1.00 62.81 112 LYS A CA 1
ATOM 899 C C . LYS A 1 112 ? -10.078 7.809 27.914 1.00 62.81 112 LYS A C 1
ATOM 901 O O . LYS A 1 112 ? -10.591 7.112 28.782 1.00 62.81 112 LYS A O 1
ATOM 906 N N . GLY A 1 113 ? -8.886 8.392 28.066 1.00 58.19 113 GLY A N 1
ATOM 907 C CA . GLY A 1 113 ? -8.066 8.322 29.282 1.00 58.19 113 GLY A CA 1
ATOM 908 C C . GLY A 1 113 ? -8.157 9.535 30.220 1.00 58.19 113 GLY A C 1
ATOM 909 O O . GLY A 1 113 ? -7.451 9.540 31.229 1.00 58.19 113 GLY A O 1
ATOM 910 N N . ALA A 1 114 ? -8.969 10.546 29.887 1.00 51.81 114 ALA A N 1
ATOM 911 C CA . ALA A 1 114 ? -9.241 11.741 30.697 1.00 51.81 114 ALA A CA 1
ATOM 912 C C . ALA A 1 114 ? -10.613 11.645 31.379 1.00 51.81 114 ALA A C 1
ATOM 914 O O . ALA A 1 114 ? -10.726 12.139 32.523 1.00 51.81 114 ALA A O 1
#

Nearest PDB structures (foldseek):
  2p5t-assembly2_E  TM=8.595E-01  e=8.065E-03  Streptococcus pneumoniae TIGR4
  8qhx-assembly1_D  TM=4.045E-01  e=6.162E+00  Synechocystis sp. PCC 6803
  5ew5-assembly4_D  TM=3.869E-01  e=4.628E+00  Escherichia coli
  6kgq-assembly1_A  TM=3.880E-01  e=9.739E+00  Homo sapiens

pLDDT: mean 83.06, std 17.88, range [37.69, 98.19]

Sequence (114 aa):
MVFDALLWYNANKGGDTMIPYEVIEAKEILHEGFAELLADVSRIKDRVGLDPQDAVHPVSGFQSELRTILHRILGDRYNTPEDIAELKQEFVRARAYVRELETEDAGELQRKGA

Mean predicted aligned error: 9.29 Å

Organism: NCBI:txid679201

Foldseek 3Di:
DDDCPPVVPPDDDDDDPDQDPVQVVLLVVLLVLLVVLLVLLVVLCVLVVPDCPPCPDVSNVLSVVSVVLSVCSPHPFRRDPVSSVVSVVVSVVSVVVSVVSVVVSVVVVVVVVD

Radius of gyration: 19.29 Å; Cα contacts (8 Å, |Δi|>4): 66; chains: 1; bounding box: 46×27×62 Å

Secondary structure (DSSP, 8-state):
----GGGSTTS--SS--PPPHHHHHHHHHHHHHHHHHHHHHHHHHHHHT--TT-SSSHHHHHHHHHHHHHHHHTTTS--SHHHHHHHHHHHHHHHHHHHHHHHHHHHHHHHHT-

Solvent-accessible surface area (backbone atoms only — not comparable to full-atom values): 6820 Å² total; per-residue (Å²): 136,84,80,78,71,78,74,74,77,77,78,84,90,79,81,78,88,76,63,51,68,72,35,54,54,49,35,54,54,49,36,54,52,45,50,51,52,52,51,52,52,50,55,48,35,60,73,76,66,53,60,93,79,44,71,81,44,68,70,43,47,51,52,50,50,48,52,54,50,43,63,38,40,85,48,96,42,56,66,41,68,66,45,46,54,52,52,52,52,52,49,54,53,54,52,51,52,51,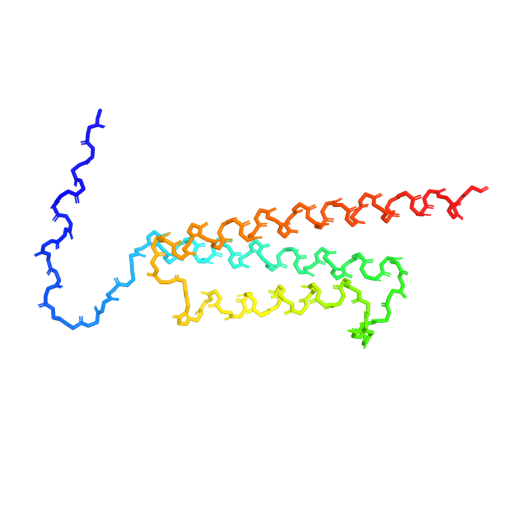54,50,53,53,52,52,51,54,56,49,55,56,65,75,74,110